Protein AF-A0A0H5QD89-F1 (afdb_monomer_lite)

Organism: NCBI:txid198431

Foldseek 3Di:
DPDVPVVDQLADPDWPPDKDKDWDWDQDPVAIKIKIFIATSHPRDTLFIAIDRDDDPVRVVRRVVRSCVSPVVCPPVD

Radius of gyration: 13.82 Å; chains: 1; bounding box: 35×22×32 Å

Structure (mmCIF, N/CA/C/O backbone):
data_AF-A0A0H5QD89-F1
#
_entry.id   AF-A0A0H5QD89-F1
#
loop_
_atom_site.group_PDB
_atom_site.id
_atom_site.type_symbol
_atom_site.label_atom_id
_atom_site.label_alt_id
_atom_site.label_comp_id
_atom_site.label_asym_id
_atom_site.label_entity_id
_atom_site.label_seq_id
_atom_site.pdbx_PDB_ins_code
_atom_site.Cartn_x
_atom_site.Cartn_y
_atom_site.Cartn_z
_atom_site.occupancy
_atom_site.B_iso_or_equiv
_atom_site.auth_seq_id
_atom_site.auth_comp_id
_atom_site.auth_asym_id
_atom_site.auth_atom_id
_atom_site.pdbx_PDB_model_num
ATOM 1 N N . MET A 1 1 ? 17.853 3.022 20.079 1.00 41.31 1 MET A N 1
ATOM 2 C CA . MET A 1 1 ? 17.582 2.303 18.817 1.00 41.31 1 MET A CA 1
ATOM 3 C C . MET A 1 1 ? 17.583 3.339 17.707 1.00 41.31 1 MET A C 1
ATOM 5 O O . MET A 1 1 ? 16.596 4.046 17.576 1.00 41.31 1 MET A O 1
ATOM 9 N N . SER A 1 2 ? 18.699 3.530 17.000 1.00 52.16 2 SER A N 1
ATOM 10 C CA . SER A 1 2 ? 18.701 4.376 15.803 1.00 52.16 2 SER A CA 1
ATOM 11 C C . SER A 1 2 ? 17.999 3.608 14.686 1.00 52.16 2 SER A C 1
ATOM 13 O O . SER A 1 2 ? 18.428 2.529 14.277 1.00 52.16 2 SER A O 1
ATOM 15 N N . THR A 1 3 ? 16.858 4.112 14.245 1.00 55.66 3 THR A N 1
ATOM 16 C CA . THR A 1 3 ? 16.111 3.550 13.125 1.00 55.66 3 THR A CA 1
ATOM 17 C C . THR A 1 3 ? 16.920 3.804 11.851 1.00 55.66 3 THR A C 1
ATOM 19 O O . THR A 1 3 ? 17.181 4.950 11.510 1.00 55.66 3 THR A O 1
ATOM 22 N N . ASN A 1 4 ? 17.348 2.754 11.142 1.00 63.25 4 ASN A N 1
ATOM 23 C CA . ASN A 1 4 ? 18.143 2.859 9.903 1.00 63.25 4 ASN A CA 1
ATOM 24 C C . ASN A 1 4 ? 17.310 3.356 8.692 1.00 63.25 4 ASN A C 1
ATOM 26 O O . ASN A 1 4 ? 17.608 2.970 7.563 1.00 63.25 4 ASN A O 1
ATOM 30 N N . LEU A 1 5 ? 16.265 4.173 8.895 1.00 63.75 5 LEU A N 1
ATOM 31 C CA . LEU A 1 5 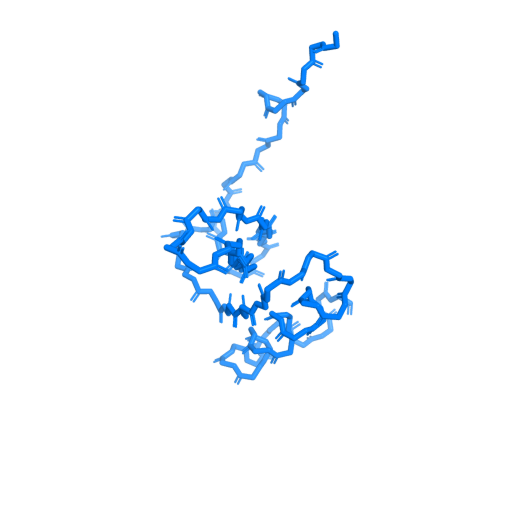? 15.421 4.673 7.797 1.00 63.75 5 LEU A CA 1
ATOM 32 C C . LEU A 1 5 ? 16.254 5.430 6.756 1.00 63.75 5 LEU A C 1
ATOM 34 O O . LEU A 1 5 ? 16.022 5.261 5.565 1.00 63.75 5 LEU A O 1
ATOM 38 N N . ASP A 1 6 ? 17.293 6.142 7.196 1.00 64.06 6 ASP A N 1
ATOM 39 C CA . ASP A 1 6 ? 18.204 6.904 6.333 1.00 64.06 6 ASP A CA 1
ATOM 40 C C . ASP A 1 6 ? 18.982 6.029 5.332 1.00 64.06 6 ASP A C 1
ATOM 42 O O . ASP A 1 6 ? 19.531 6.533 4.355 1.00 64.06 6 ASP A O 1
ATOM 46 N N . LYS A 1 7 ? 19.050 4.709 5.562 1.00 75.12 7 LYS A N 1
ATOM 47 C CA . LYS A 1 7 ? 19.715 3.754 4.659 1.00 75.12 7 LYS A CA 1
ATOM 48 C C . LYS A 1 7 ? 18.767 3.117 3.647 1.00 75.12 7 LYS A C 1
ATOM 50 O O . LYS A 1 7 ? 19.236 2.454 2.721 1.00 75.12 7 LYS A O 1
ATOM 55 N N . ILE A 1 8 ? 17.453 3.259 3.819 1.00 80.69 8 ILE A N 1
ATOM 56 C CA . ILE A 1 8 ? 16.479 2.663 2.907 1.00 80.69 8 ILE A CA 1
ATOM 57 C C . ILE A 1 8 ? 16.233 3.647 1.764 1.00 80.69 8 ILE A C 1
ATOM 59 O O . ILE A 1 8 ? 15.686 4.727 1.950 1.00 80.69 8 ILE A O 1
ATOM 63 N N . ASN A 1 9 ? 16.633 3.267 0.552 1.00 88.25 9 ASN A N 1
ATOM 64 C CA . ASN A 1 9 ? 16.283 4.023 -0.647 1.00 88.25 9 ASN A CA 1
ATOM 65 C C . ASN A 1 9 ? 14.794 3.789 -0.973 1.00 88.25 9 ASN A C 1
ATOM 67 O O . ASN A 1 9 ? 14.408 2.636 -1.140 1.00 88.25 9 ASN A O 1
ATOM 71 N N . PHE A 1 10 ? 13.982 4.838 -1.120 1.00 89.44 10 PHE A N 1
ATOM 72 C CA . PHE A 1 10 ? 12.560 4.758 -1.507 1.00 89.44 10 PHE A CA 1
ATOM 73 C C . PHE A 1 10 ? 12.287 5.246 -2.937 1.00 89.44 10 PHE A C 1
ATOM 75 O O . PHE A 1 10 ? 11.156 5.581 -3.264 1.00 89.44 10 PHE A O 1
ATOM 82 N N . THR A 1 11 ? 13.313 5.292 -3.789 1.00 93.88 11 THR A N 1
ATOM 83 C CA . THR A 1 11 ? 13.196 5.717 -5.191 1.00 93.88 11 THR A CA 1
ATOM 84 C C . THR A 1 11 ? 13.362 4.543 -6.157 1.00 93.88 11 THR A C 1
ATOM 86 O O . THR A 1 11 ? 14.082 3.578 -5.866 1.00 93.88 11 THR A O 1
ATOM 89 N N . SER A 1 12 ? 12.689 4.632 -7.304 1.00 96.00 12 SER A N 1
ATOM 90 C CA . SER A 1 12 ? 12.806 3.732 -8.454 1.00 96.00 12 SER A CA 1
ATOM 91 C C . SER A 1 12 ? 12.964 4.542 -9.739 1.00 96.00 12 SER A C 1
ATOM 93 O O . SER A 1 12 ? 12.369 5.607 -9.866 1.00 96.00 12 SER A O 1
ATOM 95 N N . ALA A 1 13 ? 13.743 4.038 -10.699 1.00 97.19 13 ALA A N 1
ATOM 96 C CA . ALA A 1 13 ? 13.887 4.661 -12.020 1.00 97.19 13 ALA A CA 1
ATOM 97 C C . ALA A 1 13 ? 12.746 4.291 -12.984 1.00 97.19 13 ALA A C 1
ATOM 99 O O . ALA A 1 13 ? 12.533 4.977 -13.978 1.00 97.19 13 ALA A O 1
ATOM 100 N N . GLU A 1 14 ? 12.025 3.208 -12.690 1.00 96.50 14 GLU A N 1
ATOM 101 C CA . GLU A 1 14 ? 10.928 2.696 -13.510 1.00 96.50 14 GLU A CA 1
ATOM 102 C C . GLU A 1 14 ? 9.702 2.389 -12.632 1.00 96.50 14 GLU A C 1
ATOM 104 O O . GLU A 1 14 ? 9.883 1.939 -1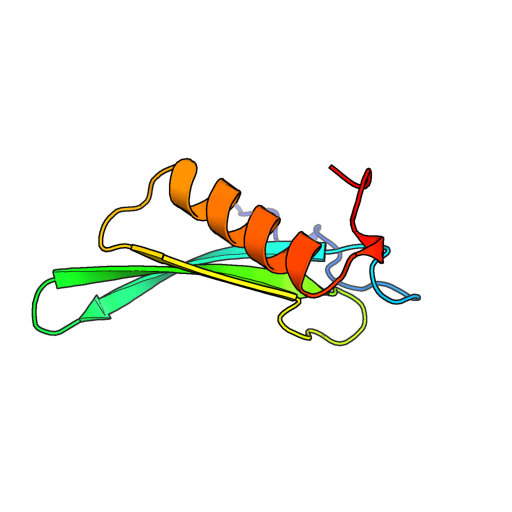1.488 1.00 96.50 14 GLU A O 1
ATOM 109 N N . PRO A 1 15 ? 8.474 2.565 -13.161 1.00 95.88 15 PRO A N 1
ATOM 110 C CA . PRO A 1 15 ? 7.247 2.205 -12.457 1.00 95.88 15 PRO A CA 1
ATOM 111 C C . PRO A 1 15 ? 7.225 0.734 -12.043 1.00 95.88 15 PRO A C 1
ATOM 113 O O . PRO A 1 15 ? 7.727 -0.139 -12.759 1.00 95.88 15 PRO A O 1
ATOM 116 N N . LEU A 1 16 ? 6.595 0.445 -10.906 1.00 94.25 16 LEU A N 1
ATOM 117 C CA . LEU A 1 16 ? 6.291 -0.900 -10.403 1.00 94.25 16 LEU A CA 1
ATOM 118 C C . LEU A 1 16 ? 7.507 -1.817 -10.149 1.00 94.25 16 LEU A C 1
ATOM 120 O O . LEU A 1 16 ? 7.330 -2.985 -9.805 1.00 94.25 16 LEU A O 1
ATOM 124 N N . LYS A 1 17 ? 8.750 -1.329 -10.281 1.00 94.50 17 LYS A N 1
ATOM 125 C CA . LYS A 1 17 ? 9.967 -2.107 -9.961 1.00 94.50 17 LYS A CA 1
ATOM 126 C C . LYS A 1 17 ? 10.272 -2.161 -8.476 1.00 94.50 17 LYS A C 1
ATOM 128 O O . LYS A 1 17 ? 10.973 -3.061 -8.017 1.00 94.50 17 LYS A O 1
ATOM 133 N N . LYS A 1 18 ? 9.771 -1.184 -7.730 1.00 94.50 18 LYS A N 1
ATOM 134 C CA . LYS A 1 18 ? 9.952 -1.092 -6.293 1.00 94.50 18 LYS A CA 1
ATOM 135 C C . LYS A 1 18 ? 8.732 -0.426 -5.703 1.00 94.50 18 LYS A C 1
ATOM 137 O O . LYS A 1 18 ? 8.379 0.676 -6.099 1.00 94.50 18 LYS A O 1
ATOM 142 N N . CYS A 1 19 ? 8.110 -1.112 -4.762 1.00 94.75 19 CYS A N 1
ATOM 143 C CA . CYS A 1 19 ? 6.970 -0.595 -4.034 1.00 94.75 19 CYS A CA 1
ATOM 144 C C . CYS A 1 19 ? 7.290 -0.630 -2.545 1.00 94.75 19 CYS A C 1
ATOM 146 O O . CYS A 1 19 ? 8.038 -1.494 -2.078 1.00 94.75 19 CYS A O 1
ATOM 148 N N . VAL A 1 20 ? 6.708 0.296 -1.800 1.00 94.12 20 VAL A N 1
ATOM 149 C CA . VAL A 1 20 ? 6.777 0.317 -0.341 1.00 94.12 20 VAL A CA 1
ATOM 150 C C . VAL A 1 20 ? 5.369 0.215 0.216 1.00 94.12 20 VAL A C 1
ATOM 152 O O . VAL A 1 20 ? 4.434 0.786 -0.340 1.00 94.12 20 VAL A O 1
ATOM 155 N N . THR A 1 21 ? 5.217 -0.525 1.308 1.00 93.06 21 THR A N 1
ATOM 156 C CA . THR A 1 21 ? 3.973 -0.572 2.072 1.00 93.06 21 THR A CA 1
ATOM 157 C C . THR A 1 21 ? 4.187 0.065 3.433 1.00 93.06 21 THR A C 1
ATOM 159 O O . THR A 1 21 ? 5.241 -0.110 4.040 1.00 93.06 21 THR A O 1
ATOM 162 N N . ASP A 1 22 ? 3.164 0.754 3.922 1.00 93.88 22 ASP A N 1
ATOM 163 C CA . ASP A 1 22 ? 3.092 1.224 5.305 1.00 93.88 22 ASP A CA 1
ATOM 164 C C . ASP A 1 22 ? 1.713 0.904 5.899 1.00 93.88 22 ASP A C 1
ATOM 166 O O . ASP A 1 22 ? 0.752 0.640 5.164 1.00 93.88 22 ASP A O 1
ATOM 170 N N . ILE A 1 23 ? 1.633 0.890 7.231 1.00 96.44 23 ILE A N 1
ATOM 171 C CA . ILE A 1 23 ? 0.372 0.905 7.969 1.00 96.44 23 ILE A CA 1
ATOM 172 C C . ILE A 1 23 ? 0.395 2.088 8.926 1.00 96.44 23 ILE A C 1
ATOM 174 O O . ILE A 1 23 ? 1.175 2.121 9.877 1.00 96.44 23 ILE A O 1
ATOM 178 N N . THR A 1 24 ? -0.545 3.004 8.736 1.00 95.94 24 THR A N 1
ATOM 179 C CA . THR A 1 24 ? -0.715 4.165 9.601 1.00 95.94 24 THR A CA 1
ATOM 180 C C . THR A 1 24 ? -1.931 3.981 10.513 1.00 95.94 24 THR A C 1
ATOM 182 O O . THR A 1 24 ? -3.033 3.683 10.049 1.00 95.94 24 THR A O 1
ATOM 185 N N . GLU A 1 25 ? -1.746 4.190 11.821 1.00 97.44 25 GLU A N 1
ATOM 186 C CA . GLU A 1 25 ? -2.842 4.340 12.787 1.00 97.44 25 GLU A CA 1
ATOM 187 C C . GLU A 1 25 ? -3.359 5.784 12.760 1.00 97.44 25 GLU A C 1
ATOM 189 O O . GLU A 1 25 ? -2.630 6.733 13.055 1.00 97.44 25 GLU A O 1
ATOM 194 N N . ILE A 1 26 ? -4.641 5.948 12.460 1.00 96.62 26 ILE A N 1
ATOM 195 C CA . ILE A 1 26 ? -5.369 7.209 12.509 1.00 96.62 26 ILE A CA 1
ATOM 196 C C . ILE A 1 26 ? -6.271 7.186 13.745 1.00 96.62 26 ILE A C 1
ATOM 198 O O . ILE A 1 26 ? -7.074 6.270 13.942 1.00 96.62 26 ILE A O 1
ATOM 202 N N . LYS A 1 27 ? -6.159 8.217 14.587 1.00 95.88 27 LYS A N 1
ATOM 203 C CA . LYS A 1 27 ? -7.070 8.415 15.721 1.00 95.88 27 LYS A CA 1
ATOM 204 C C . LYS A 1 27 ? -8.417 8.923 15.204 1.00 95.88 27 LYS A C 1
ATOM 206 O O . LYS A 1 27 ? -8.490 10.029 14.673 1.00 95.88 27 LYS A O 1
ATOM 211 N N . ALA A 1 28 ? -9.465 8.128 15.383 1.00 93.19 28 ALA A N 1
ATOM 212 C CA . ALA A 1 28 ? -10.845 8.478 15.069 1.00 93.19 28 ALA A CA 1
ATOM 213 C C . ALA A 1 28 ? -11.637 8.782 16.354 1.00 93.19 28 ALA A C 1
ATOM 215 O O . ALA A 1 28 ? -11.154 8.588 17.470 1.00 93.19 28 ALA A O 1
ATOM 216 N N . LYS A 1 29 ? -12.863 9.300 16.209 1.00 93.75 29 LYS A N 1
ATOM 21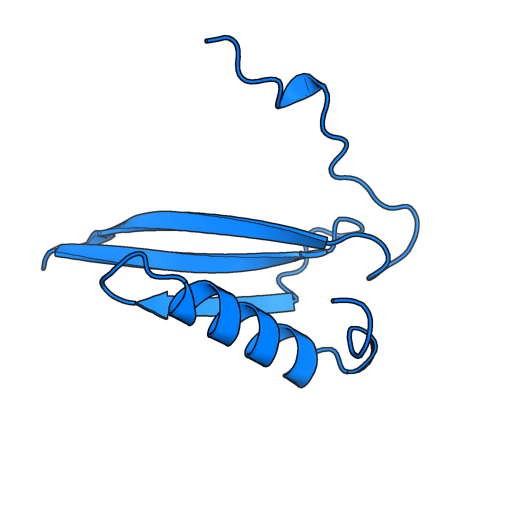7 C CA . LYS A 1 29 ? -13.715 9.666 17.357 1.00 93.75 29 LYS A CA 1
ATOM 218 C C . LYS A 1 29 ? -14.178 8.450 18.164 1.00 93.75 29 LYS A C 1
ATOM 220 O O . LYS A 1 29 ? -14.364 8.555 19.370 1.00 93.75 29 LYS A O 1
ATOM 225 N N . ASP A 1 30 ? -14.383 7.332 17.487 1.00 92.06 30 ASP A N 1
ATOM 226 C CA . ASP A 1 30 ? -14.925 6.069 17.990 1.00 92.06 30 ASP A CA 1
ATOM 227 C C . ASP A 1 30 ? -13.846 5.001 18.232 1.00 92.06 30 ASP A C 1
ATOM 229 O O . ASP A 1 30 ? -14.156 3.890 18.656 1.00 92.06 30 ASP A O 1
ATOM 233 N N . GLY A 1 31 ? -12.572 5.330 18.010 1.00 92.81 31 GLY A N 1
ATOM 234 C CA . GLY A 1 31 ? -11.467 4.411 18.233 1.00 92.81 31 GLY A CA 1
ATOM 235 C C . GLY A 1 31 ? -10.304 4.641 17.280 1.00 92.81 31 GLY A C 1
ATOM 236 O O . GLY A 1 31 ? -9.980 5.768 16.908 1.00 92.81 31 GLY A O 1
ATOM 237 N N . LYS A 1 32 ? -9.631 3.552 16.921 1.00 96.50 32 LYS A N 1
ATOM 238 C CA . LYS A 1 32 ? -8.479 3.559 16.020 1.00 96.50 32 LYS A CA 1
ATOM 239 C C . LYS A 1 32 ? -8.897 3.033 14.656 1.00 96.50 32 LYS A C 1
ATOM 241 O O . LYS A 1 32 ? -9.617 2.041 14.576 1.00 96.50 32 LYS A O 1
ATOM 246 N N . LEU A 1 33 ? -8.393 3.665 13.606 1.00 96.88 33 LEU A N 1
ATOM 247 C CA . LEU A 1 33 ? -8.488 3.179 12.238 1.00 96.88 33 LEU A CA 1
ATOM 248 C C . LEU A 1 33 ? -7.075 2.930 11.724 1.00 96.88 33 LEU A C 1
ATOM 250 O O . LEU A 1 33 ? -6.233 3.819 11.779 1.00 96.88 33 LEU A O 1
ATOM 254 N N . TYR A 1 34 ? -6.812 1.740 11.216 1.00 97.56 34 TYR A N 1
ATOM 255 C CA . TYR A 1 34 ? -5.559 1.406 10.559 1.00 97.56 34 TYR A CA 1
ATOM 256 C C . TYR A 1 34 ? -5.769 1.466 9.058 1.00 97.56 34 TYR A C 1
ATOM 258 O O . TYR A 1 34 ? -6.684 0.833 8.536 1.00 97.56 34 TYR A O 1
ATOM 266 N N . VAL A 1 35 ? -4.912 2.214 8.372 1.00 97.62 35 VAL A N 1
ATOM 267 C CA . VAL A 1 35 ? -4.890 2.299 6.913 1.00 97.62 35 VAL A CA 1
ATOM 268 C C . VAL A 1 35 ? -3.583 1.694 6.440 1.00 97.62 35 VAL A C 1
ATOM 270 O O . VAL A 1 35 ? -2.512 2.177 6.798 1.00 97.62 35 VAL A O 1
ATOM 273 N N . SER A 1 36 ? -3.674 0.634 5.646 1.00 98.06 36 SER A N 1
ATOM 274 C CA . SER A 1 36 ? -2.532 0.055 4.951 1.00 98.06 36 SER A CA 1
ATOM 275 C C . SER A 1 36 ? -2.564 0.506 3.499 1.00 98.06 36 SER A C 1
ATOM 277 O O . SER A 1 36 ? -3.620 0.462 2.868 1.00 98.06 36 SER A O 1
ATOM 279 N N . ALA A 1 37 ? -1.424 0.948 2.976 1.00 97.50 37 ALA A N 1
ATOM 280 C CA . ALA A 1 37 ? -1.301 1.396 1.595 1.00 97.50 37 ALA A CA 1
ATOM 281 C C . ALA A 1 37 ? 0.030 0.947 0.986 1.00 97.50 37 ALA A C 1
ATOM 283 O O . ALA A 1 37 ? 1.052 0.914 1.674 1.00 97.50 37 ALA A O 1
ATOM 284 N N . ILE A 1 38 ? -0.002 0.621 -0.307 1.00 96.50 38 ILE A N 1
ATOM 285 C CA . ILE A 1 38 ? 1.181 0.358 -1.133 1.00 96.50 38 ILE A CA 1
ATOM 286 C C . ILE A 1 38 ? 1.386 1.539 -2.078 1.00 96.50 38 ILE A C 1
ATOM 288 O O . ILE A 1 38 ? 0.453 1.945 -2.772 1.00 96.50 38 ILE A O 1
ATOM 292 N N . PHE A 1 39 ? 2.617 2.035 -2.134 1.00 96.56 39 PHE A N 1
ATOM 293 C CA . PHE A 1 39 ? 3.048 3.138 -2.986 1.00 96.56 39 PHE A CA 1
ATOM 294 C C . PHE A 1 39 ? 4.090 2.656 -3.993 1.00 96.56 39 PHE A C 1
ATOM 296 O O . PHE A 1 39 ? 4.974 1.869 -3.634 1.00 96.56 39 PHE A O 1
ATOM 303 N N . ASP A 1 40 ? 4.021 3.155 -5.226 1.00 96.50 40 ASP A N 1
ATOM 304 C CA . ASP A 1 40 ? 5.110 3.012 -6.194 1.00 96.50 40 ASP A CA 1
ATOM 305 C C . ASP A 1 40 ? 6.270 3.947 -5.815 1.00 96.50 40 ASP A C 1
ATOM 307 O O . ASP A 1 40 ? 6.083 5.148 -5.627 1.00 96.50 40 ASP A O 1
ATOM 311 N N . CYS A 1 41 ? 7.489 3.419 -5.712 1.00 96.38 41 CYS A N 1
ATOM 312 C CA . CYS A 1 41 ? 8.683 4.223 -5.445 1.00 96.38 41 CYS A CA 1
ATOM 313 C C . CYS A 1 41 ? 9.137 5.061 -6.657 1.00 96.38 41 CYS A C 1
ATOM 315 O O . CYS A 1 41 ? 10.127 5.785 -6.548 1.00 96.38 41 CYS A O 1
ATOM 317 N N . PHE A 1 42 ? 8.478 4.944 -7.812 1.00 96.56 42 PHE A N 1
ATOM 318 C CA . PHE A 1 42 ? 8.729 5.789 -8.980 1.00 96.56 42 PHE A CA 1
ATOM 319 C C . PHE A 1 42 ? 8.090 7.181 -8.847 1.00 96.56 42 PHE A C 1
ATOM 321 O O . PHE A 1 42 ? 8.786 8.188 -8.952 1.00 96.56 42 PHE A O 1
ATOM 328 N N . ASP A 1 43 ? 6.784 7.243 -8.581 1.00 96.06 43 ASP A N 1
ATOM 329 C CA . ASP A 1 43 ? 5.988 8.481 -8.596 1.00 96.06 43 ASP A CA 1
ATOM 330 C C . ASP A 1 43 ? 5.106 8.679 -7.346 1.00 96.06 43 ASP A 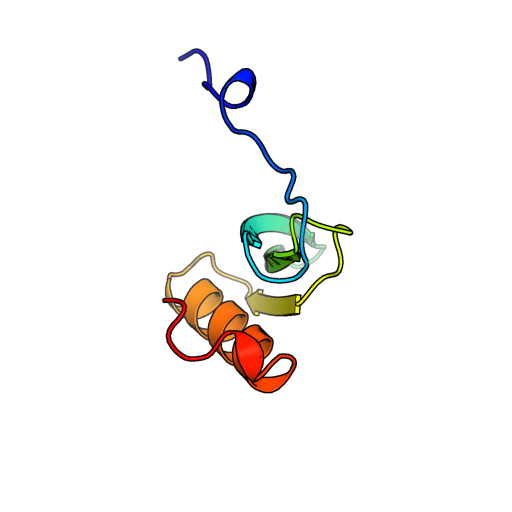C 1
ATOM 332 O O . ASP A 1 43 ? 4.321 9.626 -7.283 1.00 96.06 43 ASP A O 1
ATOM 336 N N . ALA A 1 44 ? 5.252 7.814 -6.337 1.00 95.06 44 ALA A N 1
ATOM 337 C CA . ALA A 1 44 ? 4.474 7.802 -5.098 1.00 95.06 44 ALA A CA 1
ATOM 338 C C . ALA A 1 44 ? 2.957 7.603 -5.287 1.00 95.06 44 ALA A C 1
ATOM 340 O O . ALA A 1 44 ? 2.180 7.884 -4.369 1.00 95.06 44 ALA A O 1
ATOM 341 N N . VAL A 1 45 ? 2.509 7.083 -6.436 1.00 96.25 45 VAL A N 1
ATOM 342 C CA . VAL A 1 45 ? 1.099 6.726 -6.641 1.00 96.25 45 VAL A CA 1
ATOM 343 C C . VAL A 1 45 ? 0.695 5.585 -5.705 1.00 96.25 45 VAL A C 1
ATOM 345 O O . VAL A 1 45 ? 1.418 4.602 -5.532 1.00 96.25 45 VAL A O 1
ATOM 348 N N . VAL A 1 46 ? -0.497 5.703 -5.109 1.00 96.75 46 VAL A N 1
ATOM 349 C CA . VAL A 1 46 ? -1.102 4.645 -4.287 1.00 96.75 46 VAL A CA 1
ATOM 350 C C . VAL A 1 46 ? -1.628 3.541 -5.199 1.00 96.75 46 VAL A C 1
ATOM 352 O O . VAL A 1 46 ? -2.614 3.727 -5.910 1.00 96.75 46 VAL A O 1
ATOM 355 N N . LEU A 1 47 ? -0.995 2.372 -5.146 1.00 96.88 47 LEU A N 1
ATOM 356 C CA . LEU A 1 47 ? -1.350 1.224 -5.980 1.00 96.88 47 LEU A CA 1
ATOM 357 C C . LEU A 1 47 ? -2.544 0.448 -5.411 1.00 96.88 47 LEU A C 1
ATOM 359 O O . LEU A 1 47 ? -3.360 -0.105 -6.149 1.00 96.88 47 LEU A O 1
ATOM 363 N N . GLY A 1 48 ? -2.666 0.426 -4.085 1.00 96.88 48 GLY A N 1
ATOM 364 C CA . GLY A 1 48 ? -3.759 -0.215 -3.367 1.00 96.88 48 GLY A CA 1
ATOM 365 C C . GLY A 1 48 ? -3.777 0.205 -1.905 1.00 96.88 48 GLY A C 1
ATOM 366 O O . GLY A 1 48 ? -2.748 0.583 -1.347 1.00 96.88 48 GLY A O 1
ATOM 367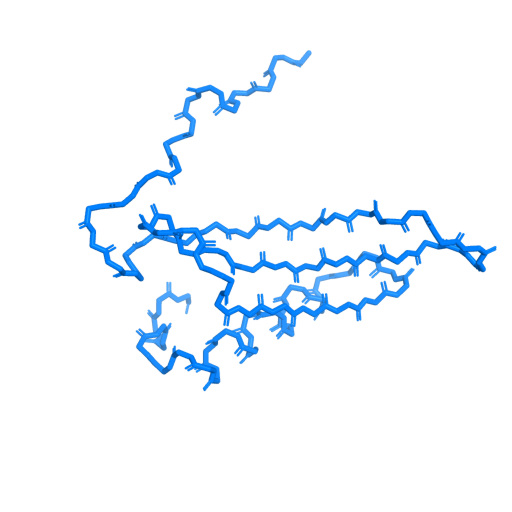 N N . LEU A 1 49 ? -4.958 0.138 -1.293 1.00 97.88 49 LEU A N 1
ATOM 368 C CA . LEU A 1 49 ? -5.162 0.428 0.123 1.00 97.88 49 LEU A CA 1
ATOM 369 C C . LEU A 1 49 ? -6.217 -0.495 0.728 1.00 97.88 49 LEU A C 1
ATOM 371 O O . LEU A 1 49 ? -7.095 -0.984 0.013 1.00 97.88 49 LEU A O 1
ATOM 375 N N . ALA A 1 50 ? -6.158 -0.697 2.036 1.00 98.00 50 ALA A N 1
ATOM 376 C CA . ALA A 1 50 ? -7.206 -1.325 2.831 1.00 98.00 50 ALA A CA 1
ATOM 377 C C . ALA A 1 50 ? -7.279 -0.662 4.214 1.00 98.00 50 ALA A C 1
ATOM 379 O O . ALA A 1 50 ? -6.320 -0.027 4.660 1.00 98.00 50 ALA A O 1
ATOM 380 N N . MET A 1 51 ? -8.424 -0.794 4.889 1.00 97.38 51 MET A N 1
ATOM 381 C CA . MET A 1 51 ? -8.648 -0.199 6.208 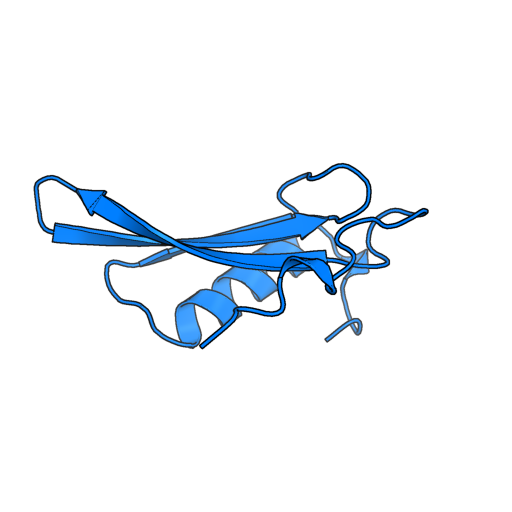1.00 97.38 51 MET A CA 1
ATOM 382 C C . MET A 1 51 ? -9.353 -1.178 7.148 1.00 97.38 51 MET A C 1
ATOM 384 O O . MET A 1 51 ? -10.245 -1.903 6.716 1.00 97.38 51 MET A O 1
ATOM 388 N N . ASP A 1 52 ? -8.983 -1.169 8.427 1.00 96.31 52 ASP A N 1
ATOM 389 C CA . ASP A 1 52 ? -9.621 -1.960 9.492 1.00 96.31 52 ASP A CA 1
ATOM 390 C C . ASP A 1 52 ? -9.477 -1.213 10.830 1.00 96.31 52 ASP A C 1
ATOM 392 O O . ASP A 1 52 ? -8.602 -0.365 10.996 1.00 96.31 52 ASP A O 1
ATOM 396 N N . THR A 1 53 ? -10.312 -1.519 11.816 1.00 96.06 53 THR A N 1
ATOM 397 C CA . THR A 1 53 ? -10.170 -1.000 13.184 1.00 96.06 53 THR A CA 1
ATOM 398 C C . THR A 1 53 ? -9.100 -1.747 13.992 1.00 96.06 53 THR A C 1
ATOM 400 O O . THR A 1 53 ? -8.868 -1.428 15.156 1.00 96.06 53 THR A O 1
ATOM 403 N N . ASN A 1 54 ? -8.441 -2.755 13.404 1.00 92.06 54 ASN A N 1
ATOM 404 C CA . ASN A 1 54 ? -7.360 -3.523 14.023 1.00 92.06 54 ASN A CA 1
ATOM 405 C C . ASN A 1 54 ? -6.146 -3.689 13.095 1.00 92.06 54 ASN A C 1
ATOM 407 O O . ASN A 1 54 ? -6.286 -4.013 11.919 1.00 92.06 54 ASN A O 1
ATOM 411 N N . MET A 1 55 ? -4.937 -3.594 13.652 1.00 92.00 55 MET A N 1
ATOM 412 C CA . MET A 1 55 ? -3.696 -3.895 12.931 1.00 92.00 55 MET A CA 1
ATOM 413 C C . MET A 1 55 ? -3.465 -5.413 12.876 1.00 92.00 55 MET A C 1
ATOM 415 O O . MET A 1 55 ? -3.023 -6.015 13.855 1.00 92.00 55 MET A O 1
ATOM 419 N N . LYS A 1 56 ? -3.792 -6.048 11.745 1.00 92.81 56 LYS A N 1
ATOM 420 C CA . LYS A 1 56 ? -3.657 -7.501 11.523 1.00 92.81 56 LYS A CA 1
ATOM 421 C C . LYS A 1 56 ? -2.985 -7.789 10.182 1.00 92.81 56 LYS A C 1
ATOM 423 O O . LYS A 1 56 ? -3.117 -7.003 9.252 1.00 92.81 56 LYS A O 1
ATOM 428 N N . ALA A 1 57 ? -2.340 -8.950 10.051 1.00 93.62 57 ALA A N 1
ATOM 429 C CA . ALA A 1 57 ? -1.719 -9.384 8.792 1.00 93.62 57 ALA A CA 1
ATOM 430 C C . ALA A 1 57 ? -2.712 -9.411 7.612 1.00 93.62 57 ALA A C 1
ATOM 432 O O . ALA A 1 57 ? -2.363 -9.017 6.502 1.00 93.62 57 ALA A O 1
ATOM 433 N N . SER A 1 58 ? -3.975 -9.757 7.881 1.00 95.12 58 SER A N 1
ATOM 434 C CA . SER A 1 58 ? -5.059 -9.743 6.893 1.00 95.12 58 SER A CA 1
ATOM 435 C C . SER A 1 58 ? -5.286 -8.370 6.251 1.00 95.12 58 SER A C 1
ATOM 437 O O . SER A 1 58 ? -5.753 -8.301 5.118 1.00 95.12 58 SER A O 1
ATOM 439 N N . LEU A 1 59 ? -4.955 -7.274 6.945 1.00 96.44 59 LEU A N 1
ATOM 440 C CA . LEU A 1 59 ? -5.034 -5.926 6.385 1.00 96.44 59 LEU A CA 1
ATOM 441 C C . LEU A 1 59 ? -4.010 -5.747 5.251 1.00 96.44 59 LEU A C 1
ATOM 443 O O . LEU A 1 59 ? -4.359 -5.244 4.188 1.00 96.44 59 LEU A O 1
ATOM 447 N N . CYS A 1 60 ? -2.778 -6.231 5.436 1.00 95.31 60 CYS A N 1
ATOM 448 C CA . CYS A 1 60 ? -1.740 -6.206 4.400 1.00 95.31 60 CYS A CA 1
ATOM 449 C C . CYS A 1 60 ? -2.091 -7.101 3.208 1.00 95.31 60 CYS A C 1
ATOM 451 O O . CYS A 1 60 ? -1.883 -6.706 2.063 1.00 95.31 60 CYS A O 1
ATOM 453 N N . GLU A 1 61 ? -2.639 -8.293 3.467 1.00 95.44 61 GLU A N 1
ATOM 454 C CA . GLU A 1 61 ? -3.095 -9.209 2.413 1.00 95.44 61 GLU A CA 1
ATOM 455 C C . GLU A 1 61 ? -4.160 -8.547 1.531 1.00 95.44 61 GLU A C 1
ATOM 457 O O . GLU A 1 61 ? -4.082 -8.606 0.303 1.00 95.44 61 GLU A O 1
ATOM 462 N N . GLN A 1 62 ? -5.121 -7.853 2.147 1.00 97.19 62 GLN A N 1
ATOM 463 C CA . GLN A 1 62 ? -6.148 -7.102 1.427 1.00 97.19 62 GLN A CA 1
ATOM 464 C C . GLN A 1 62 ? -5.557 -5.938 0.628 1.00 97.19 62 GLN A C 1
ATOM 466 O O . GLN A 1 62 ? -5.927 -5.757 -0.533 1.00 97.19 62 GLN A O 1
ATOM 471 N N . THR A 1 63 ? -4.622 -5.175 1.201 1.00 97.44 63 THR A N 1
ATOM 472 C CA . THR A 1 63 ? -3.915 -4.102 0.485 1.00 97.44 63 THR A CA 1
ATOM 473 C C . THR A 1 63 ? -3.200 -4.639 -0.752 1.00 97.44 63 THR A C 1
ATOM 475 O O . THR A 1 63 ? -3.346 -4.071 -1.836 1.00 97.44 63 THR A O 1
ATOM 478 N N . LEU A 1 64 ? -2.485 -5.763 -0.626 1.00 95.75 64 LEU A N 1
ATOM 479 C CA . LEU A 1 64 ? -1.786 -6.396 -1.744 1.00 95.75 64 LEU A CA 1
ATOM 480 C C . LEU A 1 64 ? -2.763 -6.917 -2.804 1.00 95.75 64 LEU A C 1
ATOM 482 O O . LEU A 1 64 ? -2.573 -6.668 -3.994 1.00 95.75 64 LEU A O 1
ATOM 486 N N . ALA A 1 65 ? -3.845 -7.581 -2.391 1.00 96.19 65 ALA A N 1
ATOM 487 C CA . ALA A 1 65 ? -4.886 -8.042 -3.307 1.00 96.19 65 ALA A CA 1
ATOM 488 C C . ALA A 1 65 ? -5.545 -6.873 -4.062 1.00 96.19 65 ALA A C 1
ATOM 490 O O . ALA A 1 65 ? -5.810 -6.970 -5.263 1.00 96.19 65 ALA A O 1
ATOM 491 N N . ASN A 1 66 ? -5.772 -5.746 -3.381 1.00 97.25 66 ASN A N 1
ATOM 492 C CA . ASN A 1 66 ? -6.273 -4.517 -3.989 1.00 97.25 66 ASN A CA 1
ATOM 493 C C . ASN A 1 66 ? -5.272 -3.936 -4.996 1.00 97.25 66 ASN A C 1
ATOM 495 O O . ASN A 1 66 ? -5.681 -3.592 -6.105 1.00 97.25 66 ASN A O 1
ATOM 499 N N . ALA A 1 67 ? -3.980 -3.903 -4.658 1.00 97.00 67 ALA A N 1
ATOM 500 C CA . ALA A 1 67 ? -2.930 -3.433 -5.556 1.00 97.00 67 ALA A CA 1
ATOM 501 C C . ALA A 1 67 ? -2.818 -4.296 -6.820 1.00 97.00 67 ALA A C 1
ATOM 503 O O . ALA A 1 67 ? -2.840 -3.767 -7.924 1.00 97.00 67 ALA A O 1
ATOM 504 N N . VAL A 1 68 ? -2.794 -5.626 -6.687 1.00 96.19 68 VAL A N 1
ATOM 505 C CA . VAL A 1 68 ? -2.728 -6.560 -7.827 1.00 96.19 68 VAL A CA 1
ATOM 506 C C . VAL A 1 68 ? -3.978 -6.488 -8.711 1.00 96.19 68 VAL A C 1
ATOM 508 O O . VAL A 1 68 ? -3.897 -6.682 -9.927 1.00 96.19 68 VAL A O 1
ATOM 511 N N . ARG A 1 69 ? -5.150 -6.216 -8.124 1.00 96.00 69 ARG A N 1
ATOM 512 C CA . ARG A 1 69 ? -6.389 -6.027 -8.889 1.00 96.00 69 ARG A CA 1
ATOM 513 C C . ARG A 1 69 ? -6.329 -4.763 -9.746 1.00 96.00 69 ARG A C 1
ATOM 515 O O . ARG A 1 69 ? -6.694 -4.834 -10.916 1.00 96.00 69 ARG A O 1
ATOM 522 N N . SER A 1 70 ? -5.884 -3.645 -9.175 1.00 95.81 70 SER A N 1
ATOM 523 C CA . SER A 1 70 ? -5.770 -2.358 -9.877 1.00 95.81 70 SER A CA 1
ATOM 524 C C . SER A 1 70 ? -4.592 -2.330 -10.857 1.00 95.81 70 SER A C 1
ATOM 526 O O . SER A 1 70 ? -4.707 -1.775 -11.945 1.00 95.81 70 SER A O 1
ATOM 528 N N . TYR A 1 71 ? -3.489 -2.993 -10.501 1.00 95.06 71 TYR A N 1
ATOM 529 C CA . TYR A 1 71 ? -2.247 -3.074 -11.267 1.00 95.06 71 TYR A CA 1
ATOM 530 C C . TYR A 1 71 ? -1.850 -4.543 -11.499 1.00 95.06 71 TYR A C 1
ATOM 532 O O . TYR A 1 71 ? -0.940 -5.064 -10.850 1.00 95.06 71 TYR A O 1
ATOM 540 N N . PRO A 1 72 ? -2.489 -5.226 -12.471 1.00 94.56 72 PRO A N 1
ATOM 541 C CA . PRO A 1 72 ? -2.152 -6.580 -12.917 1.00 94.56 72 PRO A CA 1
ATOM 542 C C . PRO A 1 72 ? -0.666 -6.896 -13.116 1.00 94.56 72 PRO A C 1
ATOM 544 O O . PRO A 1 72 ? -0.271 -8.049 -12.961 1.00 94.56 72 PRO A O 1
ATOM 547 N N . ALA A 1 73 ? 0.142 -5.895 -13.472 1.00 93.19 73 ALA A N 1
ATOM 548 C CA . ALA A 1 73 ? 1.581 -6.031 -13.681 1.00 93.19 73 ALA A CA 1
ATOM 549 C C . ALA A 1 73 ? 2.357 -6.389 -12.398 1.00 93.19 73 ALA A C 1
ATOM 551 O O . ALA A 1 73 ? 3.487 -6.853 -12.490 1.00 93.19 73 ALA A O 1
ATOM 552 N N . LEU A 1 74 ? 1.747 -6.235 -11.218 1.00 91.56 74 LEU A N 1
ATOM 553 C CA . LEU A 1 74 ? 2.312 -6.677 -9.940 1.00 91.56 74 LEU A CA 1
ATOM 554 C C . LEU A 1 74 ? 2.174 -8.192 -9.698 1.00 91.56 74 LEU A C 1
ATOM 556 O O . LEU A 1 74 ? 2.684 -8.705 -8.703 1.00 91.56 74 LEU A O 1
ATOM 560 N N . ARG A 1 75 ? 1.471 -8.939 -10.563 1.00 89.94 75 ARG A N 1
ATOM 561 C CA . ARG A 1 75 ? 1.337 -10.398 -10.404 1.00 89.94 75 ARG A CA 1
ATOM 562 C C . ARG A 1 75 ? 2.700 -11.083 -10.512 1.00 89.94 75 ARG A C 1
ATOM 564 O O . ARG A 1 75 ? 3.410 -10.895 -11.493 1.00 89.94 75 ARG A O 1
ATOM 571 N N . GLY A 1 76 ? 3.023 -11.913 -9.520 1.00 84.00 76 GLY A N 1
ATOM 572 C CA . GLY A 1 76 ? 4.299 -12.633 -9.440 1.00 84.00 76 GLY A CA 1
ATOM 573 C C . GLY A 1 76 ? 5.468 -11.802 -8.901 1.00 84.00 76 GLY A C 1
ATOM 574 O O . GLY A 1 76 ? 6.591 -12.295 -8.892 1.00 84.00 76 GLY A O 1
ATOM 575 N N . ALA A 1 77 ? 5.223 -10.562 -8.461 1.00 79.94 77 ALA A N 1
ATOM 576 C CA . ALA A 1 77 ? 6.227 -9.728 -7.797 1.00 79.94 77 ALA A CA 1
ATOM 577 C C . ALA A 1 77 ? 6.388 -10.038 -6.294 1.00 79.94 77 ALA A C 1
ATOM 579 O O . ALA A 1 77 ? 7.358 -9.589 -5.684 1.00 79.94 77 ALA A O 1
ATOM 580 N N . VAL A 1 78 ? 5.435 -10.774 -5.710 1.00 67.12 78 VAL A N 1
ATOM 581 C CA . VAL A 1 78 ? 5.392 -11.210 -4.304 1.00 67.12 78 VAL A CA 1
ATOM 582 C C . VAL A 1 78 ? 5.191 -12.715 -4.260 1.00 67.12 78 VAL A C 1
ATOM 584 O O . VAL A 1 78 ? 4.393 -13.204 -5.096 1.00 67.12 78 VAL A O 1
#

pLDDT: mean 91.2, std 11.38, range [41.31, 98.06]

Sequence (78 aa):
MSTNLDKINFTSAEPLKKCVTDITEIKAKDGKLYVSAIFDCFDAVVLGLAMDTNMKASLCEQTLANAVRSYPALRGAV

Secondary structure (DSSP, 8-state):
---GGGG-----SSTTSSEEEEEEEEE-SSSEEEEEEEEETTT--EEEEEEESS--HHHHHHHHHHHHHH-GGGTT--

InterPro domains:
  IPR001584 Integrase, catalytic core [PF00665] (14-71)
  IPR012337 Ribonuclease H-like superfamily [SSF53098] (9-72)